Protein AF-A0A4R1WQ44-F1 (afdb_monomer_lite)

pLDDT: mean 87.12, std 14.59, range [26.77, 96.69]

Structure (mmCIF, N/CA/C/O backbone):
data_AF-A0A4R1WQ44-F1
#
_entry.id   AF-A0A4R1WQ44-F1
#
loop_
_atom_site.group_PDB
_atom_site.id
_atom_site.type_symbol
_atom_site.label_atom_id
_atom_site.label_alt_id
_atom_site.label_comp_id
_atom_site.label_asym_id
_atom_site.label_entity_id
_atom_site.label_seq_id
_atom_site.pdbx_PDB_ins_code
_atom_site.Cartn_x
_atom_site.Cartn_y
_atom_site.Cartn_z
_atom_site.occupancy
_atom_site.B_iso_or_equiv
_atom_site.auth_seq_id
_atom_site.auth_comp_id
_atom_site.auth_asym_id
_atom_site.auth_atom_id
_atom_site.pdbx_PDB_model_num
ATOM 1 N N . MET A 1 1 ? -16.401 4.833 -8.268 1.00 81.69 1 MET A N 1
ATOM 2 C CA . MET A 1 1 ? -15.265 4.183 -7.579 1.00 81.69 1 MET A CA 1
ATOM 3 C C . MET A 1 1 ? -13.989 4.692 -8.230 1.00 81.69 1 MET A C 1
ATOM 5 O O . MET A 1 1 ? -13.962 4.733 -9.452 1.00 81.69 1 MET A O 1
ATOM 9 N N . LEU A 1 2 ? -13.000 5.140 -7.453 1.00 90.25 2 LEU A N 1
ATOM 10 C CA . LEU A 1 2 ? -11.682 5.525 -7.970 1.00 90.25 2 LEU A CA 1
ATOM 11 C C . LEU A 1 2 ? -10.748 4.322 -7.823 1.00 90.25 2 LEU A C 1
ATOM 13 O O . LEU A 1 2 ? -10.591 3.822 -6.715 1.00 90.25 2 LEU A O 1
ATOM 17 N N . SER A 1 3 ? -10.160 3.869 -8.928 1.00 92.50 3 SER A N 1
ATOM 18 C CA . SER A 1 3 ? -9.159 2.800 -8.947 1.00 92.50 3 SER A CA 1
ATOM 19 C C . SER A 1 3 ? -7.834 3.402 -9.388 1.00 92.50 3 SER A C 1
ATOM 21 O O . SER A 1 3 ? -7.702 3.810 -10.540 1.00 92.50 3 SER A O 1
ATOM 23 N N . ALA A 1 4 ? -6.884 3.511 -8.465 1.00 92.06 4 ALA A N 1
ATOM 24 C CA . ALA A 1 4 ? -5.595 4.145 -8.699 1.00 92.06 4 ALA A CA 1
ATOM 25 C C . ALA A 1 4 ? -4.528 3.542 -7.778 1.00 92.06 4 ALA A C 1
ATOM 27 O O . ALA A 1 4 ? -4.845 2.834 -6.823 1.00 92.06 4 ALA A O 1
ATOM 28 N N . HIS A 1 5 ? -3.266 3.848 -8.071 1.00 91.44 5 HIS A N 1
ATOM 29 C CA . HIS A 1 5 ? -2.132 3.484 -7.229 1.00 91.44 5 HIS A CA 1
ATOM 30 C C . HIS A 1 5 ? -2.272 4.053 -5.803 1.00 91.44 5 HIS A C 1
ATOM 32 O O . HIS A 1 5 ? -2.863 5.122 -5.618 1.00 91.44 5 HIS A O 1
ATOM 38 N N . ASN A 1 6 ? -1.691 3.372 -4.806 1.00 91.50 6 ASN A N 1
ATOM 39 C CA . ASN A 1 6 ? -1.774 3.750 -3.390 1.00 91.50 6 ASN A CA 1
ATOM 40 C C . ASN A 1 6 ? -1.416 5.223 -3.144 1.00 91.50 6 ASN A C 1
ATOM 42 O O . ASN A 1 6 ? -2.133 5.901 -2.410 1.00 91.50 6 ASN A O 1
ATOM 46 N N . GLY A 1 7 ? -0.379 5.740 -3.811 1.00 87.62 7 GLY A N 1
ATOM 47 C CA . GLY A 1 7 ? 0.034 7.145 -3.703 1.00 87.62 7 GLY A CA 1
ATOM 48 C C . GLY A 1 7 ? -1.061 8.163 -4.065 1.00 87.62 7 GLY A C 1
ATOM 49 O O . GLY A 1 7 ? -1.118 9.237 -3.475 1.00 87.62 7 GLY A O 1
ATOM 50 N N . HIS A 1 8 ? -1.999 7.819 -4.955 1.00 89.50 8 HIS A N 1
ATOM 51 C CA . HIS A 1 8 ? -3.118 8.704 -5.313 1.00 89.50 8 HIS A CA 1
ATOM 52 C C . HIS A 1 8 ? -4.291 8.628 -4.329 1.00 89.50 8 HIS A C 1
ATOM 54 O O . HIS A 1 8 ? -5.080 9.569 -4.235 1.00 89.50 8 HIS A O 1
ATOM 60 N N . ILE A 1 9 ? -4.437 7.513 -3.608 1.00 91.50 9 ILE A N 1
ATOM 61 C CA . ILE A 1 9 ? -5.556 7.282 -2.680 1.00 91.50 9 ILE A CA 1
ATOM 62 C C . ILE A 1 9 ? -5.165 7.458 -1.205 1.00 91.50 9 ILE A C 1
ATOM 64 O O . ILE A 1 9 ? -6.051 7.499 -0.339 1.00 91.50 9 ILE A O 1
ATOM 68 N N . ALA A 1 10 ? -3.872 7.586 -0.907 1.00 88.94 10 ALA A N 1
ATOM 69 C CA . ALA A 1 10 ? -3.340 7.847 0.423 1.00 88.94 10 ALA A CA 1
ATOM 70 C C . ALA A 1 10 ? -3.640 9.283 0.873 1.00 88.94 10 ALA A C 1
ATOM 72 O O . ALA A 1 10 ? -3.426 10.240 0.141 1.00 88.94 10 ALA A O 1
ATOM 73 N N . ILE A 1 11 ? -4.112 9.440 2.114 1.00 84.56 11 ILE A N 1
ATOM 74 C CA . ILE A 1 11 ? -4.473 10.748 2.704 1.00 84.56 11 ILE A CA 1
ATOM 75 C C . ILE A 1 11 ? -3.224 11.589 3.031 1.00 84.56 11 ILE A C 1
ATOM 77 O O . ILE A 1 11 ? -3.338 12.749 3.399 1.00 84.56 11 ILE A O 1
ATOM 81 N N . LYS A 1 12 ? -2.029 11.008 2.929 1.00 84.06 12 LYS A N 1
ATOM 82 C CA . LYS A 1 12 ? -0.763 11.728 3.018 1.00 84.06 12 LYS A CA 1
ATOM 83 C C . LYS A 1 12 ? 0.131 11.268 1.881 1.00 84.06 12 LYS A C 1
ATOM 85 O O . LYS A 1 12 ? 0.227 10.068 1.628 1.00 84.06 12 LYS A O 1
ATOM 90 N N . THR A 1 13 ? 0.777 12.231 1.245 1.00 80.94 13 THR A N 1
ATOM 91 C CA . THR A 1 13 ? 1.844 12.006 0.272 1.00 80.94 13 THR A CA 1
ATOM 92 C C . THR A 1 13 ? 3.075 11.366 0.925 1.00 80.94 13 THR A C 1
ATOM 94 O O . THR A 1 13 ? 3.399 11.645 2.082 1.00 80.94 13 THR A O 1
ATOM 97 N N . THR A 1 14 ? 3.762 10.505 0.177 1.00 74.44 14 THR A N 1
ATOM 98 C CA . THR A 1 14 ? 5.091 9.977 0.525 1.00 74.44 14 THR A CA 1
ATOM 99 C C . THR A 1 14 ? 6.220 10.849 -0.035 1.00 74.44 14 THR A C 1
ATOM 101 O O . THR A 1 14 ? 7.371 10.665 0.346 1.00 74.44 14 THR A O 1
ATOM 104 N N . MET A 1 15 ? 5.889 11.824 -0.891 1.00 76.38 15 MET A N 1
ATOM 105 C CA . MET A 1 15 ? 6.818 12.747 -1.549 1.00 76.38 15 MET A CA 1
ATOM 106 C C . MET A 1 15 ? 6.353 14.201 -1.345 1.00 76.38 15 MET A C 1
ATOM 108 O O . MET A 1 15 ? 5.956 14.865 -2.297 1.00 76.38 15 MET A O 1
ATOM 112 N N . PRO A 1 16 ? 6.348 14.732 -0.108 1.00 77.94 16 PRO A N 1
ATOM 113 C CA . PRO A 1 16 ? 5.769 16.048 0.185 1.00 77.94 16 PRO A CA 1
ATOM 114 C C . PRO A 1 16 ? 6.482 17.230 -0.484 1.00 77.94 16 PRO A C 1
ATOM 116 O O . PRO A 1 16 ? 5.888 18.300 -0.595 1.00 77.94 16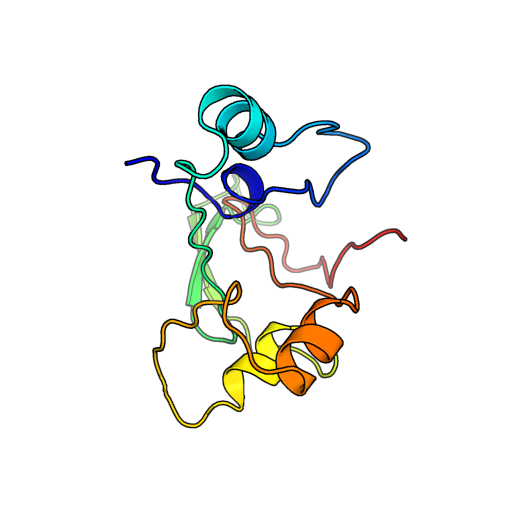 PRO A O 1
ATOM 119 N N . ALA A 1 17 ? 7.736 17.058 -0.908 1.00 82.38 17 ALA A N 1
ATOM 120 C CA . ALA A 1 17 ? 8.477 18.082 -1.640 1.00 82.38 17 ALA A CA 1
ATOM 121 C C . ALA A 1 17 ? 7.994 18.228 -3.094 1.00 82.38 17 ALA A C 1
ATOM 123 O O . ALA A 1 17 ? 7.923 19.347 -3.596 1.00 82.38 17 ALA A O 1
ATOM 124 N N . ASP A 1 18 ? 7.640 17.112 -3.735 1.00 78.12 18 ASP A N 1
ATOM 125 C CA . ASP A 1 18 ? 7.238 17.064 -5.145 1.00 78.12 18 ASP A CA 1
ATOM 126 C C . ASP A 1 18 ? 5.714 17.170 -5.298 1.00 78.12 18 ASP A C 1
ATOM 128 O O . ASP A 1 18 ? 5.211 17.906 -6.145 1.00 78.12 18 ASP A O 1
ATOM 132 N N . ASP A 1 19 ? 4.981 16.495 -4.410 1.00 73.94 19 ASP A N 1
ATOM 133 C CA . ASP A 1 19 ? 3.524 16.442 -4.367 1.00 73.94 19 ASP A CA 1
ATOM 134 C C . ASP A 1 19 ? 3.029 16.907 -2.991 1.00 73.94 19 ASP A C 1
ATOM 136 O O . ASP A 1 19 ? 2.689 16.080 -2.139 1.00 73.94 19 ASP A O 1
ATOM 140 N N . PRO A 1 20 ? 2.953 18.229 -2.743 1.00 78.12 20 PRO A N 1
ATOM 141 C CA . PRO A 1 20 ? 2.604 18.776 -1.431 1.00 78.12 20 PRO A CA 1
ATOM 142 C C . PRO A 1 20 ? 1.169 18.457 -0.992 1.00 78.12 20 PRO A C 1
ATOM 144 O O . PRO A 1 20 ? 0.826 18.662 0.172 1.00 78.12 20 PRO A O 1
ATOM 147 N N . LYS A 1 21 ? 0.320 17.971 -1.908 1.00 83.88 21 LYS A N 1
ATOM 148 C CA . LYS A 1 21 ? -1.035 17.513 -1.602 1.00 83.88 21 LYS A CA 1
ATOM 149 C C . LYS A 1 21 ? -1.437 16.341 -2.492 1.00 83.88 21 LYS A C 1
ATOM 151 O O . LYS A 1 21 ? -1.570 16.495 -3.707 1.00 83.88 21 LYS A O 1
ATOM 156 N N . ALA A 1 22 ? -1.695 15.187 -1.883 1.00 85.19 22 ALA A N 1
ATOM 157 C CA . ALA A 1 22 ? -2.124 13.995 -2.604 1.00 85.19 22 ALA A CA 1
ATOM 158 C C . ALA A 1 22 ? -3.554 14.148 -3.158 1.00 85.19 22 ALA A C 1
ATOM 160 O O . ALA A 1 22 ? -4.406 14.827 -2.579 1.00 85.19 22 ALA A O 1
ATOM 161 N N . GLN A 1 23 ? -3.871 13.446 -4.253 1.00 91.00 23 GLN A N 1
ATOM 162 C CA . GLN A 1 23 ? -5.215 13.451 -4.854 1.00 91.00 23 GLN A CA 1
ATOM 163 C C . GLN A 1 23 ? -6.316 13.098 -3.833 1.00 91.00 23 GLN A C 1
ATOM 165 O O . GLN A 1 23 ? -7.382 13.719 -3.810 1.00 91.00 23 GLN A O 1
ATOM 170 N N . ALA A 1 24 ? -6.055 12.138 -2.946 1.00 91.88 24 ALA A N 1
ATOM 171 C CA . ALA A 1 24 ? -6.978 11.748 -1.887 1.00 91.88 24 ALA A CA 1
ATOM 172 C C . ALA A 1 24 ? -7.274 12.855 -0.872 1.00 91.88 24 ALA A C 1
ATOM 174 O O . ALA A 1 24 ? -8.340 12.832 -0.259 1.00 91.88 24 ALA A O 1
ATOM 175 N N . GLU A 1 25 ? -6.358 13.801 -0.666 1.00 91.81 25 GLU A N 1
ATOM 176 C CA . GLU A 1 25 ? -6.579 14.927 0.241 1.00 91.81 25 GLU A CA 1
ATOM 177 C C . GLU A 1 25 ? -7.644 15.862 -0.331 1.00 91.81 25 GLU A C 1
ATOM 179 O O . GLU A 1 25 ? -8.578 16.225 0.378 1.00 91.81 25 GLU A O 1
ATOM 184 N N . PHE A 1 26 ? -7.614 16.140 -1.640 1.00 92.19 26 PHE A N 1
ATOM 185 C CA . PHE A 1 26 ? -8.698 16.875 -2.304 1.00 92.19 26 PHE A CA 1
ATOM 186 C C . PHE A 1 26 ? -10.046 16.145 -2.195 1.00 92.19 26 PHE A C 1
ATOM 188 O O . PHE A 1 26 ? -11.079 16.763 -1.932 1.00 92.19 26 PHE A O 1
ATOM 195 N N . LEU A 1 27 ? -10.049 14.817 -2.356 1.00 94.44 27 LEU A N 1
ATOM 196 C CA . LEU A 1 27 ? -11.264 14.010 -2.197 1.00 94.44 27 LEU A CA 1
ATOM 197 C C . LEU A 1 27 ? -11.769 14.017 -0.752 1.00 94.44 27 LEU A C 1
ATOM 199 O O . LEU A 1 27 ? -12.979 14.076 -0.520 1.00 94.44 27 LEU A O 1
ATOM 203 N N . ARG A 1 28 ? -10.857 13.963 0.222 1.00 94.00 28 ARG A N 1
ATOM 204 C CA . ARG A 1 28 ? -11.183 14.041 1.646 1.00 94.00 28 ARG A CA 1
ATOM 205 C C . ARG A 1 28 ? -11.784 15.400 1.996 1.00 94.00 28 ARG A C 1
ATOM 207 O O . ARG A 1 28 ? -12.768 15.406 2.732 1.00 94.00 28 ARG A O 1
ATOM 214 N N . ASP A 1 29 ? -11.267 16.495 1.447 1.00 94.12 29 ASP A N 1
ATOM 215 C CA . ASP A 1 29 ? -11.812 17.841 1.662 1.00 94.12 29 ASP A CA 1
ATOM 216 C C . ASP A 1 29 ? -13.241 17.965 1.117 1.00 94.12 29 ASP A C 1
ATOM 218 O O . ASP A 1 29 ? -14.138 18.440 1.812 1.00 94.12 29 ASP A O 1
ATOM 222 N N . ALA A 1 30 ? -13.486 17.474 -0.102 1.00 95.94 30 ALA A N 1
ATOM 223 C CA . ALA A 1 30 ? -14.792 17.592 -0.752 1.00 95.94 30 ALA A CA 1
ATOM 224 C C . ALA A 1 30 ? -15.859 16.642 -0.171 1.00 95.94 30 ALA A C 1
ATOM 226 O O . ALA A 1 30 ? -17.045 16.976 -0.096 1.00 95.94 30 ALA A O 1
ATOM 227 N N . LEU A 1 31 ? -15.466 15.423 0.211 1.00 96.44 31 LEU A N 1
ATOM 228 C CA . LEU A 1 31 ? -16.402 14.358 0.596 1.00 96.44 31 LEU A CA 1
ATOM 229 C C . LEU A 1 31 ? -16.433 14.095 2.108 1.00 96.44 31 LEU A C 1
ATOM 231 O O . LEU A 1 31 ? -17.321 13.382 2.593 1.00 96.44 31 LEU A O 1
ATOM 235 N N . GLY A 1 32 ? -15.480 14.636 2.866 1.00 95.06 32 GLY A N 1
ATOM 236 C CA . GLY A 1 32 ? -15.349 14.414 4.300 1.00 95.06 32 GLY A CA 1
ATOM 237 C C . GLY A 1 32 ? -15.264 12.925 4.636 1.00 95.06 32 GLY A C 1
ATOM 238 O O . GLY A 1 32 ? -14.528 12.157 4.015 1.00 95.06 32 GLY A O 1
ATOM 239 N N . LYS A 1 33 ? -16.061 12.480 5.613 1.00 93.88 33 LYS A N 1
ATOM 240 C CA . LYS A 1 33 ? -16.119 11.072 6.053 1.00 93.88 33 LYS A CA 1
ATOM 241 C C . LYS A 1 33 ? -16.674 10.107 4.995 1.00 93.88 33 LYS A C 1
ATOM 243 O O . LYS A 1 33 ? -16.508 8.903 5.160 1.00 93.88 33 LYS A O 1
ATOM 248 N N . ARG A 1 34 ? -17.299 10.609 3.918 1.00 94.88 34 ARG A N 1
ATOM 249 C CA . ARG A 1 34 ? -17.807 9.770 2.817 1.00 94.88 34 ARG A CA 1
ATOM 250 C C . ARG A 1 34 ? -16.690 9.247 1.911 1.00 94.88 34 ARG A C 1
ATOM 252 O O . ARG A 1 34 ? -16.903 8.263 1.214 1.00 94.88 34 ARG A O 1
ATOM 259 N N . TYR A 1 35 ? -15.504 9.861 1.938 1.00 95.25 35 TYR A N 1
ATOM 260 C CA . TYR A 1 35 ? -14.328 9.293 1.283 1.00 95.25 35 TYR A CA 1
ATOM 261 C C . TYR A 1 35 ? -13.760 8.134 2.114 1.00 95.25 35 TYR A C 1
ATOM 263 O O . TYR A 1 35 ? -13.417 8.295 3.291 1.00 95.25 35 TYR A O 1
ATOM 271 N N . VAL A 1 36 ? -13.629 6.965 1.495 1.00 94.50 36 VAL A N 1
ATOM 272 C CA . VAL A 1 36 ? -12.979 5.789 2.079 1.00 94.50 36 VAL A CA 1
ATOM 273 C C . VAL A 1 36 ? -11.828 5.402 1.162 1.00 94.50 36 VAL A C 1
ATOM 275 O O . VAL A 1 36 ? -12.036 5.210 -0.032 1.00 94.50 36 VAL A O 1
ATOM 278 N N . SER A 1 37 ? -10.626 5.317 1.731 1.00 94.50 37 SER A N 1
ATOM 279 C CA . SER A 1 37 ? -9.435 4.824 1.040 1.00 94.50 37 SER A CA 1
ATOM 280 C C . SER A 1 37 ? -9.209 3.368 1.426 1.00 94.50 37 SER A C 1
ATOM 282 O O . SER A 1 37 ? -9.317 3.022 2.606 1.00 94.50 37 SER A O 1
ATOM 284 N N . VAL A 1 38 ? -8.929 2.531 0.431 1.00 95.19 38 VAL A N 1
ATOM 285 C CA . VAL A 1 38 ? -8.608 1.112 0.591 1.00 95.19 38 VAL A CA 1
ATOM 286 C C . VAL A 1 38 ? -7.301 0.875 -0.154 1.00 95.19 38 VAL A C 1
ATOM 288 O O . VAL A 1 38 ? -7.291 0.876 -1.380 1.00 95.19 38 VAL A O 1
ATOM 291 N N . GLY A 1 39 ? -6.205 0.748 0.594 1.00 93.56 39 GLY A N 1
ATOM 292 C CA . GLY A 1 39 ? -4.873 0.496 0.044 1.00 93.56 39 GLY A CA 1
ATOM 293 C C . GLY A 1 39 ? -4.542 -0.992 -0.025 1.00 93.56 39 GLY A C 1
ATOM 294 O O . GLY A 1 39 ? -5.131 -1.801 0.693 1.00 93.56 39 GLY A O 1
ATOM 295 N N . 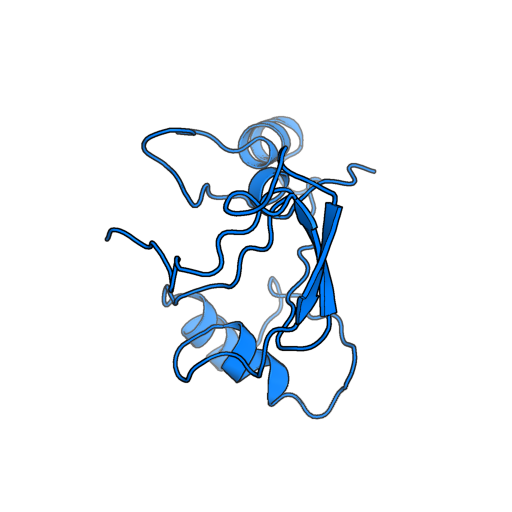LEU A 1 40 ? -3.570 -1.327 -0.870 1.00 93.88 40 LEU A N 1
ATOM 296 C CA . LEU A 1 40 ? -3.015 -2.675 -1.003 1.00 93.88 40 LEU A CA 1
ATOM 297 C C . LEU A 1 40 ? -1.615 -2.740 -0.378 1.00 93.88 40 LEU A C 1
ATOM 299 O O . LEU A 1 40 ? -0.838 -1.804 -0.524 1.00 93.88 40 LEU A O 1
ATOM 303 N N . SER A 1 41 ? -1.272 -3.845 0.276 1.00 93.88 41 SER A N 1
ATOM 304 C CA . SER A 1 41 ? 0.097 -4.139 0.721 1.00 93.88 41 SER A CA 1
ATOM 305 C C . SER A 1 41 ? 0.556 -5.449 0.077 1.00 93.88 41 SER A C 1
ATOM 307 O O . SER A 1 41 ? -0.271 -6.318 -0.200 1.00 93.88 41 SER A O 1
ATOM 309 N N . PHE A 1 42 ? 1.853 -5.563 -0.218 1.00 92.56 42 PHE A N 1
ATOM 310 C CA . PHE A 1 42 ? 2.430 -6.682 -0.966 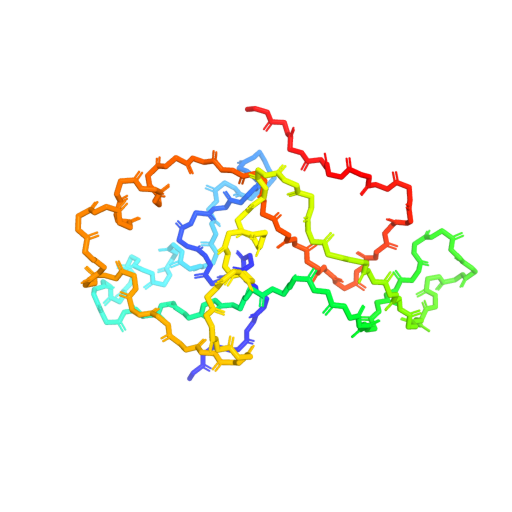1.00 92.56 42 PHE A CA 1
ATOM 311 C C . PHE A 1 42 ? 3.805 -7.069 -0.406 1.00 92.56 42 PHE A C 1
ATOM 313 O O . PHE A 1 42 ? 4.782 -6.336 -0.581 1.00 92.56 42 PHE A O 1
ATOM 320 N N . ASP A 1 43 ? 3.891 -8.225 0.258 1.00 94.69 43 ASP A N 1
ATOM 321 C CA . ASP A 1 43 ? 5.124 -8.659 0.928 1.00 94.69 43 ASP A CA 1
ATOM 322 C C . ASP A 1 43 ? 6.135 -9.351 0.009 1.00 94.69 43 ASP A C 1
ATOM 324 O O . ASP A 1 43 ? 7.328 -9.086 0.117 1.00 94.69 43 ASP A O 1
ATOM 328 N N . HIS A 1 44 ? 5.714 -10.222 -0.904 1.00 94.69 44 HIS A N 1
ATOM 329 C CA . HIS A 1 44 ? 6.627 -10.910 -1.818 1.00 94.69 44 HIS A CA 1
ATOM 330 C C . HIS A 1 44 ? 5.888 -11.491 -3.020 1.00 94.69 44 HIS A C 1
ATOM 332 O O . HIS A 1 44 ? 4.668 -11.640 -3.013 1.00 94.69 44 HIS A O 1
ATOM 338 N N . GLY A 1 45 ? 6.648 -11.846 -4.054 1.00 95.25 45 GLY A N 1
ATOM 339 C CA . GLY A 1 45 ? 6.125 -12.450 -5.276 1.00 95.25 45 GLY A CA 1
ATOM 340 C C . GLY A 1 45 ? 6.606 -11.707 -6.511 1.00 95.25 45 GLY A C 1
ATOM 341 O O . GLY A 1 45 ? 7.706 -11.151 -6.514 1.00 95.25 45 GLY A O 1
ATOM 342 N N . SER A 1 46 ? 5.790 -11.703 -7.565 1.00 95.69 46 SER A N 1
ATOM 343 C CA . SER A 1 46 ? 6.159 -11.117 -8.854 1.00 95.69 46 SER A CA 1
ATOM 344 C C . SER A 1 46 ? 5.125 -10.131 -9.379 1.00 95.69 46 SER A C 1
ATOM 346 O O . SER A 1 46 ? 3.929 -10.286 -9.147 1.00 95.69 46 SER A O 1
ATOM 348 N N . PHE A 1 47 ? 5.600 -9.123 -10.104 1.00 94.00 47 PHE A N 1
ATOM 349 C CA . PHE A 1 47 ? 4.785 -8.062 -10.694 1.00 94.00 47 PHE A CA 1
ATOM 350 C C . PHE A 1 47 ? 5.410 -7.572 -12.003 1.00 94.00 47 PHE A C 1
ATOM 352 O O . PHE A 1 47 ? 6.580 -7.832 -12.276 1.00 94.00 47 PHE A O 1
ATOM 359 N N . ASN A 1 48 ? 4.633 -6.851 -12.810 1.00 94.56 48 ASN A N 1
ATOM 360 C CA . ASN A 1 48 ? 5.121 -6.244 -14.046 1.00 94.56 48 ASN A CA 1
ATOM 361 C C . ASN A 1 48 ? 5.414 -4.758 -13.836 1.00 94.56 48 ASN A C 1
ATOM 363 O O . ASN A 1 48 ? 4.570 -4.040 -13.302 1.00 94.56 48 ASN A O 1
ATOM 367 N N . ALA A 1 49 ? 6.578 -4.302 -14.290 1.00 93.19 49 ALA A N 1
ATOM 368 C CA . ALA A 1 49 ? 6.952 -2.891 -14.297 1.00 93.19 49 ALA A CA 1
ATOM 369 C C . ALA A 1 49 ? 7.828 -2.564 -15.516 1.00 93.19 49 ALA A C 1
ATOM 371 O O . ALA A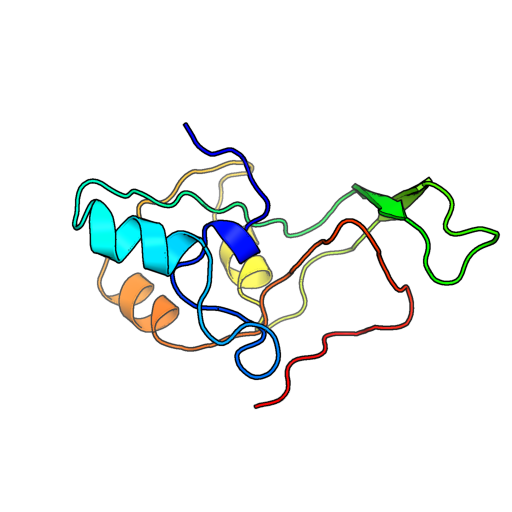 1 49 ? 8.342 -3.455 -16.198 1.00 93.19 49 ALA A O 1
ATOM 372 N N . ARG A 1 50 ? 7.996 -1.276 -15.814 1.00 92.69 50 ARG A N 1
ATOM 373 C CA . ARG A 1 50 ? 9.004 -0.802 -16.761 1.00 92.69 50 ARG A CA 1
ATOM 374 C C . ARG A 1 50 ? 10.376 -0.889 -16.114 1.00 92.69 50 ARG A C 1
ATOM 376 O O . ARG A 1 50 ? 10.599 -0.295 -15.060 1.00 92.69 50 ARG A O 1
ATOM 383 N N . ASP A 1 51 ? 11.274 -1.598 -16.778 1.00 90.25 51 ASP A N 1
ATOM 384 C CA . ASP A 1 51 ? 12.678 -1.691 -16.401 1.00 90.25 51 ASP A CA 1
ATOM 385 C C . ASP A 1 51 ? 13.395 -0.386 -16.751 1.00 90.25 51 ASP A C 1
ATOM 387 O O . ASP A 1 51 ? 13.720 -0.143 -17.913 1.00 90.25 51 ASP A O 1
ATOM 391 N N . THR A 1 52 ? 13.613 0.473 -15.754 1.00 85.00 52 THR A N 1
ATOM 392 C CA . THR A 1 52 ? 14.262 1.780 -15.954 1.00 85.00 52 THR A CA 1
ATOM 393 C C . THR A 1 52 ? 15.746 1.672 -16.272 1.00 85.00 52 THR A C 1
ATOM 395 O O . THR A 1 52 ? 16.337 2.643 -16.738 1.00 85.00 52 THR A O 1
ATOM 398 N N . GLU A 1 53 ? 16.357 0.522 -15.993 1.00 84.81 53 GLU A N 1
ATOM 399 C CA . GLU A 1 53 ? 17.778 0.263 -16.237 1.00 84.81 53 GLU A CA 1
ATOM 400 C C . GLU A 1 53 ? 17.988 -0.586 -17.506 1.00 84.81 53 GLU A C 1
ATOM 402 O O . GLU A 1 53 ? 19.107 -0.715 -18.004 1.00 84.81 53 GLU A O 1
ATOM 407 N N . GLY A 1 54 ? 16.911 -1.155 -18.051 1.00 79.00 54 GLY A N 1
ATOM 408 C CA . GLY A 1 54 ? 16.907 -1.981 -19.248 1.00 79.00 54 GLY A CA 1
ATOM 409 C C . GLY A 1 54 ? 16.681 -1.209 -20.556 1.00 79.00 54 GLY A C 1
ATOM 410 O O . GLY A 1 54 ? 16.296 -0.036 -20.565 1.00 79.00 54 GLY A O 1
ATOM 411 N N . PRO A 1 55 ? 16.874 -1.876 -21.710 1.00 71.94 55 PRO A N 1
ATOM 412 C CA . PRO A 1 55 ? 16.690 -1.259 -23.019 1.00 71.94 55 PRO A CA 1
ATOM 413 C C . PRO A 1 55 ? 15.268 -0.704 -23.193 1.00 71.94 55 PRO A C 1
ATOM 415 O O . PRO A 1 55 ? 14.284 -1.423 -23.014 1.00 71.94 55 PRO A O 1
ATOM 418 N N . ALA A 1 56 ? 15.175 0.574 -23.571 1.00 79.69 56 ALA A N 1
ATOM 419 C CA . ALA A 1 56 ? 13.940 1.286 -23.919 1.00 79.69 56 ALA A CA 1
ATOM 420 C C . ALA A 1 56 ? 12.814 1.278 -22.858 1.00 79.69 56 ALA A C 1
ATOM 422 O O . ALA A 1 56 ? 11.653 1.501 -23.208 1.00 79.69 56 ALA A O 1
ATOM 423 N N . GLY A 1 57 ? 13.110 1.038 -21.573 1.00 82.12 57 GLY A N 1
ATOM 424 C CA . GLY A 1 57 ? 12.067 1.038 -20.539 1.00 82.12 57 GLY A CA 1
ATOM 425 C C . GLY A 1 57 ? 11.052 -0.098 -20.704 1.00 82.12 57 GLY A C 1
ATOM 426 O O . GLY A 1 57 ? 9.867 0.086 -20.406 1.00 82.12 57 GLY A O 1
ATOM 427 N N . ALA A 1 58 ? 11.485 -1.235 -21.263 1.00 90.25 58 ALA A N 1
ATOM 428 C CA . ALA A 1 58 ? 10.608 -2.351 -21.594 1.00 90.25 58 ALA A CA 1
ATOM 429 C C . ALA A 1 58 ? 9.836 -2.865 -20.369 1.00 90.25 58 ALA A C 1
ATOM 431 O O . ALA A 1 58 ? 10.351 -2.899 -19.251 1.00 90.25 58 ALA A O 1
ATOM 432 N N . MET A 1 59 ? 8.597 -3.307 -20.597 1.00 93.06 59 MET A N 1
ATOM 433 C CA . MET A 1 59 ? 7.814 -3.988 -19.569 1.00 93.06 59 MET A CA 1
ATOM 434 C C . MET A 1 59 ? 8.436 -5.355 -19.280 1.00 93.06 59 MET A C 1
ATOM 436 O O . MET A 1 59 ? 8.670 -6.137 -20.205 1.00 93.06 59 MET A O 1
ATOM 440 N N . ARG A 1 60 ? 8.695 -5.644 -18.007 1.00 92.75 60 ARG A N 1
ATOM 441 C CA . ARG A 1 60 ? 9.285 -6.904 -17.546 1.00 92.75 60 ARG A CA 1
ATOM 442 C C . ARG A 1 60 ? 8.613 -7.385 -16.274 1.00 92.75 60 ARG A C 1
ATOM 444 O O . ARG A 1 60 ? 8.026 -6.598 -15.535 1.00 92.75 60 ARG A O 1
ATOM 451 N N . THR A 1 61 ? 8.736 -8.682 -16.026 1.00 94.50 61 THR A N 1
ATOM 452 C CA . THR A 1 61 ? 8.358 -9.283 -14.751 1.00 94.50 61 THR A CA 1
ATOM 453 C C . THR A 1 61 ? 9.529 -9.192 -13.782 1.00 94.50 61 THR A C 1
ATOM 455 O O . THR A 1 61 ? 10.628 -9.658 -14.078 1.00 94.50 61 THR A O 1
ATOM 458 N N . PHE A 1 62 ? 9.269 -8.616 -12.616 1.00 92.19 62 PHE A N 1
ATOM 459 C CA . PHE A 1 62 ? 10.186 -8.540 -11.487 1.00 92.19 62 PHE A CA 1
ATOM 460 C C . PHE A 1 62 ? 9.718 -9.487 -10.397 1.00 92.19 62 PHE A C 1
ATOM 462 O O . PHE A 1 62 ? 8.521 -9.741 -10.263 1.00 92.19 62 PHE A O 1
ATOM 469 N N . ALA A 1 63 ? 10.658 -9.983 -9.599 1.00 93.88 63 ALA A N 1
ATOM 470 C CA . ALA A 1 63 ? 10.363 -10.731 -8.392 1.00 93.88 63 ALA A CA 1
ATOM 471 C C . ALA A 1 63 ? 11.031 -10.061 -7.194 1.00 93.88 63 ALA A C 1
ATOM 473 O O . ALA A 1 63 ? 12.184 -9.635 -7.271 1.00 93.88 63 ALA A O 1
ATOM 474 N N . VAL A 1 64 ? 10.306 -9.993 -6.084 1.00 93.31 64 VAL A N 1
ATOM 475 C CA . VAL A 1 64 ? 10.812 -9.490 -4.808 1.00 93.31 64 VAL A CA 1
ATOM 476 C C . VAL A 1 64 ? 10.633 -10.558 -3.740 1.00 93.31 64 VAL A C 1
ATOM 478 O O . VAL A 1 64 ? 9.594 -11.217 -3.663 1.00 93.31 64 VAL A O 1
ATOM 481 N N . GLY A 1 65 ? 11.668 -10.732 -2.920 1.00 94.81 65 GLY A N 1
ATOM 482 C CA . GLY A 1 65 ? 11.593 -11.570 -1.727 1.00 94.81 65 GLY A CA 1
ATOM 483 C C . GLY A 1 65 ? 10.778 -10.907 -0.609 1.00 94.81 65 GLY A C 1
ATOM 484 O O . GLY A 1 65 ? 10.280 -9.793 -0.802 1.00 94.81 65 GLY A O 1
ATOM 485 N N . PRO A 1 66 ? 10.685 -11.555 0.564 1.00 95.31 66 PRO A N 1
ATOM 486 C CA . PRO A 1 66 ? 9.987 -11.016 1.732 1.00 95.31 66 PRO A CA 1
ATOM 487 C C . PRO A 1 66 ? 10.455 -9.615 2.126 1.00 95.31 66 PRO A C 1
ATOM 489 O O . PRO A 1 66 ? 11.621 -9.247 1.912 1.00 95.31 66 PRO A O 1
ATOM 492 N N . ALA A 1 67 ? 9.569 -8.811 2.712 1.00 94.25 67 ALA A N 1
ATOM 493 C CA . ALA A 1 67 ? 9.953 -7.494 3.198 1.00 94.25 67 ALA A CA 1
ATOM 494 C C . ALA A 1 67 ? 10.960 -7.590 4.349 1.00 94.25 67 ALA A C 1
ATOM 496 O O . ALA A 1 67 ? 10.894 -8.459 5.224 1.00 94.25 67 ALA A O 1
ATOM 497 N N . ALA A 1 68 ? 11.931 -6.674 4.339 1.00 92.38 68 ALA A N 1
ATOM 498 C CA . ALA A 1 68 ? 12.960 -6.632 5.364 1.00 92.38 68 ALA A CA 1
ATOM 499 C C . ALA A 1 68 ? 12.346 -6.287 6.729 1.00 92.38 68 ALA A C 1
ATOM 501 O O . ALA A 1 68 ? 11.373 -5.531 6.811 1.00 92.38 68 ALA A O 1
ATOM 502 N N . LEU A 1 69 ? 12.956 -6.799 7.802 1.00 93.81 69 LEU A N 1
ATOM 503 C CA . LEU A 1 69 ? 12.552 -6.488 9.172 1.00 93.81 69 LEU A CA 1
ATOM 504 C C . LEU A 1 69 ? 12.424 -4.967 9.364 1.00 93.81 69 LEU A C 1
ATOM 506 O O . LEU A 1 69 ? 13.289 -4.204 8.939 1.00 93.81 69 LEU A O 1
ATOM 510 N N . GLY A 1 70 ? 11.329 -4.540 9.994 1.00 93.31 70 GLY A N 1
ATOM 511 C CA . GLY A 1 70 ? 11.017 -3.126 10.213 1.00 93.31 70 GLY A CA 1
ATOM 512 C C . GLY A 1 70 ? 10.150 -2.480 9.129 1.00 93.31 70 GLY A C 1
ATOM 513 O O . GLY A 1 70 ? 9.630 -1.397 9.379 1.00 93.31 70 GLY A O 1
ATOM 514 N N . ASN A 1 71 ? 9.926 -3.134 7.981 1.00 94.44 71 ASN A N 1
ATOM 515 C CA . ASN A 1 71 ? 8.905 -2.700 7.019 1.00 94.44 71 ASN A CA 1
ATOM 516 C C . ASN A 1 71 ? 7.495 -2.999 7.549 1.00 94.44 71 ASN A C 1
ATOM 518 O O . ASN A 1 71 ? 7.299 -3.926 8.345 1.00 94.44 71 ASN A O 1
ATOM 522 N N . ASN A 1 72 ? 6.502 -2.250 7.067 1.00 95.06 72 ASN A N 1
ATOM 523 C CA . ASN A 1 72 ? 5.097 -2.543 7.357 1.00 95.06 72 ASN A CA 1
ATOM 524 C C . ASN A 1 72 ? 4.700 -3.931 6.836 1.00 95.06 72 ASN A C 1
ATOM 526 O O . ASN A 1 72 ? 4.168 -4.736 7.602 1.00 95.06 72 ASN A O 1
ATOM 530 N N . GLU A 1 73 ? 5.051 -4.237 5.585 1.00 95.62 73 GLU A N 1
ATOM 531 C CA . GLU A 1 73 ? 4.781 -5.516 4.913 1.00 95.62 73 GLU A CA 1
ATOM 532 C C . GLU A 1 73 ? 5.286 -6.711 5.731 1.00 95.62 73 GLU A C 1
ATOM 534 O O . GLU A 1 73 ? 4.546 -7.664 5.934 1.00 95.62 73 GLU A O 1
ATOM 539 N N . HIS A 1 74 ? 6.477 -6.600 6.332 1.00 95.94 74 HIS A N 1
ATOM 540 C CA . HIS A 1 74 ? 7.052 -7.668 7.154 1.00 95.94 74 HIS A CA 1
ATOM 541 C C . HIS A 1 74 ? 6.173 -8.021 8.361 1.00 95.94 74 HIS A C 1
ATOM 543 O O . HIS A 1 74 ? 6.130 -9.170 8.789 1.00 95.94 74 HIS A O 1
ATOM 549 N N . SER A 1 75 ? 5.513 -7.026 8.962 1.00 95.38 75 SER A N 1
ATOM 550 C CA . SER A 1 75 ? 4.619 -7.258 10.105 1.00 95.38 75 SER A CA 1
ATOM 551 C C . SER A 1 75 ? 3.265 -7.798 9.652 1.00 95.38 75 SER A C 1
ATOM 553 O O . SER A 1 75 ? 2.668 -8.619 10.344 1.00 95.38 75 SER A O 1
ATOM 555 N N . LEU A 1 76 ? 2.786 -7.329 8.499 1.00 95.44 76 LEU A N 1
ATOM 556 C CA . LEU A 1 76 ? 1.513 -7.730 7.907 1.00 95.44 76 LEU A CA 1
ATOM 557 C C . LEU A 1 76 ? 1.557 -9.184 7.400 1.00 95.44 76 LEU A C 1
ATOM 559 O O . LEU A 1 76 ? 0.628 -9.940 7.659 1.00 95.44 76 LEU A O 1
ATOM 563 N N . ASP A 1 77 ? 2.677 -9.627 6.830 1.00 95.75 77 ASP A N 1
ATOM 564 C CA . ASP A 1 77 ? 2.880 -11.011 6.366 1.00 95.75 77 ASP A CA 1
ATOM 565 C C . ASP A 1 77 ? 2.896 -12.055 7.505 1.00 95.75 77 ASP A C 1
ATOM 567 O O . ASP A 1 77 ? 2.725 -13.251 7.29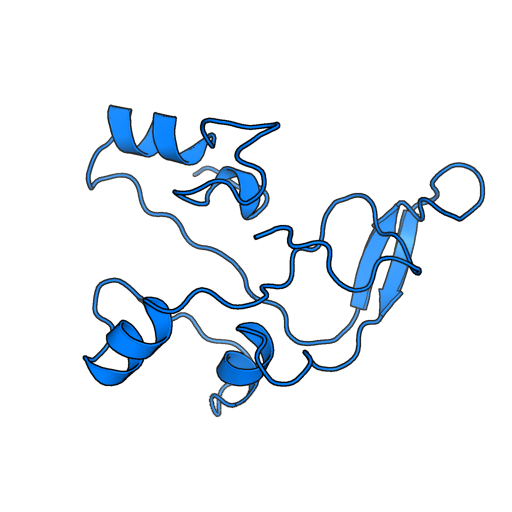1 1.00 95.75 77 ASP A O 1
ATOM 571 N N . ARG A 1 78 ? 3.047 -11.621 8.765 1.00 95.06 78 ARG A N 1
ATOM 572 C CA . ARG A 1 78 ? 2.980 -12.511 9.942 1.00 95.06 78 ARG A CA 1
ATOM 573 C C . ARG A 1 78 ? 1.559 -12.830 10.390 1.00 95.06 78 ARG A C 1
ATOM 575 O O . ARG A 1 78 ? 1.378 -13.665 11.279 1.00 95.06 78 ARG A O 1
ATOM 582 N N . VAL A 1 79 ? 0.558 -12.155 9.833 1.00 94.94 79 VAL A N 1
ATOM 583 C CA . VAL A 1 79 ? -0.845 -12.473 10.092 1.00 94.94 79 VAL A CA 1
ATOM 584 C C . VAL A 1 79 ? -1.136 -13.851 9.477 1.00 94.94 79 VAL A C 1
ATOM 586 O O . VAL A 1 79 ? -0.764 -14.084 8.332 1.00 94.94 79 VAL A O 1
ATOM 589 N N . PRO A 1 80 ? -1.802 -14.786 10.185 1.00 95.25 80 PRO A N 1
ATOM 590 C CA . PRO A 1 80 ? -1.983 -16.169 9.726 1.00 95.25 80 PRO A CA 1
ATOM 591 C C . PRO A 1 80 ? -3.070 -16.311 8.639 1.00 95.25 80 PRO A C 1
ATOM 593 O O . PRO A 1 80 ? -3.837 -17.273 8.633 1.00 95.25 80 PRO A O 1
ATOM 596 N N . TYR A 1 81 ? -3.154 -15.344 7.727 1.00 95.75 81 TYR A N 1
ATOM 597 C CA . TYR A 1 81 ? -4.048 -15.323 6.577 1.00 95.75 81 TYR A CA 1
ATOM 598 C C . TYR A 1 81 ? -3.243 -14.931 5.342 1.00 95.75 81 TYR A C 1
ATOM 600 O O . TYR A 1 81 ? -2.527 -13.938 5.371 1.00 95.75 81 TYR A O 1
ATOM 608 N N . ARG A 1 82 ? -3.401 -15.685 4.247 1.00 93.06 82 ARG A N 1
ATOM 609 C CA . ARG A 1 82 ? -2.719 -15.387 2.979 1.00 93.06 82 ARG A CA 1
ATOM 610 C C . ARG A 1 82 ? -3.185 -14.056 2.386 1.00 93.06 82 ARG A C 1
ATOM 612 O O . ARG A 1 82 ? -2.371 -13.225 2.024 1.00 93.06 82 ARG A O 1
ATOM 619 N N . ASP A 1 83 ? -4.503 -13.874 2.319 1.00 95.38 83 ASP A N 1
ATOM 620 C CA . ASP A 1 83 ? -5.158 -12.670 1.817 1.00 95.38 83 ASP A CA 1
ATOM 621 C C . ASP A 1 83 ? -6.169 -12.212 2.870 1.00 95.38 83 ASP A C 1
ATOM 623 O O . ASP A 1 83 ? -6.982 -13.013 3.342 1.00 95.38 83 ASP A O 1
ATOM 627 N N . TYR A 1 84 ? -6.133 -10.941 3.262 1.00 96.06 84 TYR A N 1
ATOM 628 C CA . TYR A 1 84 ? -7.060 -10.408 4.256 1.00 96.06 84 TYR A CA 1
ATOM 629 C C . TYR A 1 84 ? -7.308 -8.913 4.063 1.00 96.06 84 TYR A C 1
ATOM 631 O O . TYR A 1 84 ? -6.481 -8.181 3.523 1.00 96.06 84 TYR A O 1
ATOM 639 N N . LEU A 1 85 ? -8.464 -8.452 4.544 1.00 95.75 85 LEU A N 1
ATOM 640 C CA . LEU A 1 85 ? -8.770 -7.034 4.685 1.00 95.75 85 LEU A CA 1
ATOM 641 C C . LEU A 1 85 ? -8.787 -6.673 6.166 1.00 95.75 85 LEU A C 1
ATOM 643 O O . LEU A 1 85 ? -9.322 -7.411 6.993 1.00 95.75 85 LEU A O 1
ATOM 647 N N . ILE A 1 86 ? -8.239 -5.507 6.492 1.00 93.56 86 ILE A N 1
ATOM 648 C CA . ILE A 1 86 ? -8.261 -4.954 7.842 1.00 93.56 86 ILE A CA 1
ATOM 649 C C . ILE A 1 86 ? -8.841 -3.540 7.814 1.00 93.56 86 ILE A C 1
ATOM 651 O O . ILE A 1 86 ? -8.369 -2.668 7.085 1.00 93.56 86 ILE A O 1
ATOM 655 N N . ASP A 1 87 ? -9.859 -3.290 8.638 1.00 95.31 87 ASP A N 1
ATOM 656 C CA . ASP A 1 87 ? -10.350 -1.933 8.869 1.00 95.31 87 ASP A CA 1
ATOM 657 C C . ASP A 1 87 ? -9.496 -1.243 9.940 1.00 95.31 87 ASP A C 1
ATOM 659 O O . ASP A 1 87 ? -9.659 -1.439 11.148 1.00 95.31 87 ASP A O 1
ATOM 663 N N . LEU A 1 88 ? -8.572 -0.397 9.487 1.00 93.31 88 LEU A N 1
ATOM 664 C CA . LEU A 1 88 ? -7.656 0.331 10.366 1.00 93.31 88 LEU A CA 1
ATOM 665 C C . LEU A 1 88 ? -8.367 1.382 11.241 1.00 93.31 88 LEU A C 1
ATOM 667 O O . LEU A 1 88 ? -7.833 1.790 12.275 1.00 93.31 88 LEU A O 1
ATOM 671 N N . ARG A 1 89 ? -9.592 1.802 10.890 1.00 92.25 89 ARG A N 1
ATOM 672 C CA . ARG A 1 89 ? -10.361 2.803 11.661 1.00 92.25 89 ARG A CA 1
ATOM 673 C C . ARG A 1 89 ? -10.809 2.233 13.007 1.00 92.25 89 ARG A C 1
ATOM 675 O O . ARG A 1 89 ? -10.822 2.932 14.028 1.00 92.25 89 ARG A O 1
ATOM 682 N N . THR A 1 90 ? -11.117 0.941 13.016 1.00 95.75 90 THR A N 1
ATOM 683 C CA . THR A 1 90 ? -11.598 0.192 14.181 1.00 95.75 90 THR A CA 1
ATOM 684 C C . THR A 1 90 ? -10.517 -0.687 14.808 1.00 95.75 90 THR A C 1
ATOM 686 O O . THR A 1 90 ? -10.825 -1.491 15.682 1.00 95.75 90 THR A O 1
ATOM 689 N N . ALA A 1 91 ? -9.252 -0.530 14.402 1.00 95.00 91 ALA A N 1
ATOM 690 C CA . ALA A 1 91 ? -8.154 -1.345 14.908 1.00 95.00 91 ALA A CA 1
ATOM 691 C C . ALA A 1 91 ? -8.044 -1.293 16.455 1.00 95.00 91 ALA A C 1
ATOM 693 O O . ALA A 1 91 ? -8.227 -0.220 17.051 1.00 95.00 91 ALA A O 1
ATOM 694 N N . PRO A 1 92 ? -7.718 -2.420 17.122 1.00 95.88 92 PRO A N 1
ATOM 695 C CA . PRO A 1 92 ? -7.464 -2.453 18.562 1.00 95.88 92 PRO A CA 1
ATOM 696 C C . PRO A 1 92 ? -6.318 -1.525 18.979 1.00 95.88 92 PRO A C 1
ATOM 698 O O . PRO A 1 92 ? -5.454 -1.180 18.173 1.00 95.88 92 PRO A O 1
ATOM 701 N N . ARG A 1 93 ? -6.259 -1.160 20.268 1.00 96.69 93 ARG A N 1
ATOM 702 C CA . ARG A 1 93 ? -5.277 -0.195 20.802 1.00 96.69 93 ARG A CA 1
ATOM 703 C C . ARG A 1 93 ? -3.826 -0.532 20.440 1.00 96.69 93 ARG A C 1
ATOM 705 O O . ARG A 1 93 ? -3.094 0.368 20.048 1.00 96.69 93 ARG A O 1
ATOM 712 N N . ALA A 1 94 ? -3.422 -1.798 20.547 1.00 95.56 94 ALA A N 1
ATOM 713 C CA . ALA A 1 94 ? -2.060 -2.223 20.216 1.00 95.56 94 ALA A CA 1
ATOM 714 C C . ALA A 1 94 ? -1.736 -2.015 18.725 1.00 95.56 94 ALA A C 1
ATOM 716 O O . ALA A 1 94 ? -0.707 -1.433 18.395 1.00 95.56 94 ALA A O 1
ATOM 717 N N . ALA A 1 95 ? -2.651 -2.400 17.830 1.00 94.88 95 ALA A N 1
ATOM 718 C CA . ALA A 1 95 ? -2.502 -2.179 16.394 1.00 94.88 95 ALA A CA 1
ATOM 719 C C . ALA A 1 95 ? -2.510 -0.681 16.048 1.00 94.88 95 ALA A C 1
ATOM 721 O O . ALA A 1 95 ? -1.689 -0.231 15.258 1.00 94.88 95 ALA A O 1
ATOM 722 N N . LYS A 1 96 ? -3.367 0.122 16.695 1.00 95.44 96 LYS A N 1
ATOM 723 C CA . LYS A 1 96 ? -3.344 1.586 16.551 1.00 95.44 96 LYS A CA 1
ATOM 724 C C . LYS A 1 96 ? -2.007 2.182 16.975 1.00 95.44 96 LYS A C 1
ATOM 726 O O . LYS A 1 96 ? -1.469 2.992 16.233 1.00 95.44 96 LYS A O 1
ATOM 731 N N . ALA A 1 97 ? -1.460 1.772 18.119 1.00 96.06 97 ALA A N 1
ATOM 732 C CA . ALA A 1 97 ? -0.149 2.231 18.574 1.00 96.06 97 ALA A CA 1
ATOM 733 C C . ALA A 1 97 ? 0.957 1.855 17.577 1.00 96.06 97 ALA A C 1
ATOM 735 O O . ALA A 1 97 ? 1.805 2.686 17.264 1.00 96.06 97 ALA A O 1
ATOM 736 N N . TRP A 1 98 ? 0.903 0.644 17.014 1.00 94.75 98 TRP A N 1
ATOM 737 C CA . TRP A 1 98 ? 1.811 0.233 15.947 1.00 94.75 98 TRP A CA 1
ATOM 738 C C . TRP A 1 98 ? 1.667 1.121 14.696 1.00 94.75 98 TRP A C 1
ATOM 740 O O . TRP A 1 98 ? 2.684 1.605 14.204 1.00 94.75 98 TRP A O 1
ATOM 750 N N . LEU A 1 99 ? 0.441 1.416 14.240 1.00 93.00 99 LEU A N 1
ATOM 751 C CA . LEU A 1 99 ? 0.148 2.261 13.065 1.00 93.00 99 LEU A CA 1
ATOM 752 C C . LEU A 1 99 ? 0.585 3.729 13.208 1.00 93.00 99 LEU A C 1
ATOM 754 O O . LEU A 1 99 ? 0.748 4.407 12.199 1.00 93.00 99 LEU A O 1
ATOM 758 N N . GLN A 1 100 ? 0.737 4.247 14.431 1.00 92.94 100 GLN A N 1
ATOM 759 C CA . GLN A 1 100 ? 1.184 5.632 14.658 1.00 92.94 100 GLN A CA 1
ATOM 760 C C . GLN A 1 100 ? 2.693 5.828 14.455 1.00 92.94 100 GLN A C 1
ATOM 762 O O . GLN A 1 100 ? 3.166 6.962 14.456 1.00 92.94 100 GLN A O 1
ATOM 767 N N . VAL A 1 101 ? 3.456 4.748 14.288 1.00 93.94 101 VAL A N 1
ATOM 768 C CA . VAL A 1 101 ? 4.898 4.812 14.047 1.00 93.94 101 VAL A CA 1
ATOM 769 C C . VAL A 1 101 ? 5.155 4.665 12.553 1.00 93.94 101 VAL A C 1
ATOM 771 O O . VAL A 1 101 ? 4.814 3.639 11.964 1.00 93.94 101 VAL A O 1
ATOM 774 N N . ALA A 1 102 ? 5.772 5.682 11.950 1.00 90.81 102 ALA A N 1
ATOM 775 C CA . ALA A 1 102 ? 6.204 5.621 10.560 1.00 90.81 102 ALA A CA 1
ATOM 776 C C . ALA A 1 102 ? 7.266 4.527 10.380 1.00 90.81 102 ALA A C 1
ATOM 778 O O . ALA A 1 102 ? 8.172 4.373 11.201 1.00 90.81 102 ALA A O 1
ATOM 779 N N . ARG A 1 103 ? 7.136 3.757 9.301 1.00 91.31 103 ARG A N 1
ATOM 780 C CA . ARG A 1 103 ? 8.051 2.678 8.922 1.00 91.31 103 ARG A CA 1
ATOM 781 C C . ARG A 1 103 ? 8.234 2.684 7.410 1.00 91.31 103 ARG A C 1
ATOM 783 O O . ARG A 1 103 ? 7.319 3.126 6.706 1.00 91.31 103 ARG A O 1
ATOM 790 N N . PRO A 1 104 ? 9.351 2.136 6.905 1.00 91.25 104 PRO A N 1
ATOM 791 C CA . PRO A 1 104 ? 9.472 1.813 5.494 1.00 91.25 104 PRO A CA 1
ATOM 792 C C . PRO A 1 104 ? 8.249 1.022 5.020 1.00 91.25 104 PRO A C 1
ATOM 794 O O . PRO A 1 104 ? 7.824 0.054 5.657 1.00 91.25 104 PRO A O 1
ATOM 797 N N . THR A 1 105 ? 7.658 1.497 3.933 1.00 89.75 105 THR A N 1
ATOM 798 C CA . THR A 1 105 ? 6.507 0.875 3.277 1.00 89.75 105 THR A CA 1
ATOM 799 C C . THR A 1 105 ? 6.885 0.611 1.839 1.00 89.75 105 THR A C 1
ATOM 801 O O . THR A 1 105 ? 7.519 1.461 1.204 1.00 89.75 105 THR A O 1
ATOM 804 N N . ARG A 1 106 ? 6.507 -0.561 1.336 1.00 88.94 106 ARG A N 1
ATOM 805 C CA . ARG A 1 106 ? 6.724 -0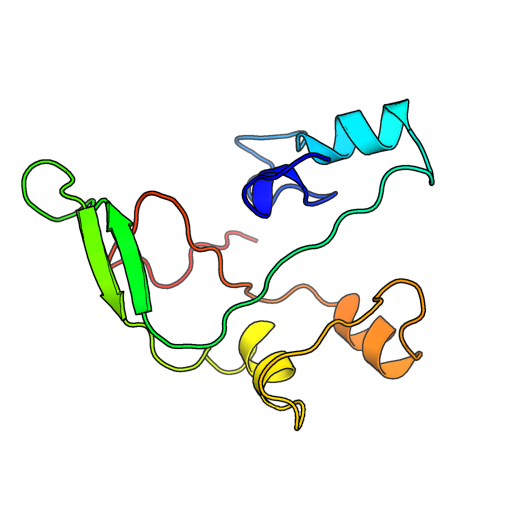.889 -0.066 1.00 88.94 106 ARG A CA 1
ATOM 806 C C . ARG A 1 106 ? 5.838 -0.057 -0.977 1.00 88.94 106 ARG A C 1
ATOM 808 O O . ARG A 1 106 ? 4.631 0.002 -0.776 1.00 88.94 106 ARG A O 1
ATOM 815 N N . ASP A 1 107 ? 6.449 0.507 -2.011 1.00 87.19 107 ASP A N 1
ATOM 816 C CA . ASP A 1 107 ? 5.746 1.226 -3.062 1.00 87.19 107 ASP A CA 1
ATOM 817 C C . ASP A 1 107 ? 6.199 0.694 -4.423 1.00 87.19 107 ASP A C 1
ATOM 819 O O . ASP A 1 107 ? 7.382 0.761 -4.765 1.00 87.19 107 ASP A O 1
ATOM 823 N N . ILE A 1 108 ? 5.277 0.071 -5.159 1.00 87.12 108 ILE A N 1
ATOM 824 C CA . ILE A 1 108 ? 5.560 -0.585 -6.440 1.00 87.12 108 ILE A CA 1
ATOM 825 C C . ILE A 1 108 ? 4.884 0.225 -7.539 1.00 87.12 108 ILE A C 1
ATOM 827 O O . ILE A 1 108 ? 3.684 0.109 -7.785 1.00 87.12 108 ILE A O 1
ATOM 831 N N . LEU A 1 109 ? 5.694 1.049 -8.196 1.00 84.25 109 LEU A N 1
ATOM 832 C CA . LEU A 1 109 ? 5.268 1.958 -9.249 1.00 84.25 109 LEU A CA 1
ATOM 833 C C . LEU A 1 109 ? 5.314 1.295 -10.631 1.00 84.25 109 LEU A C 1
ATOM 835 O O . LEU A 1 109 ? 5.838 0.199 -10.825 1.00 84.25 109 LEU A O 1
ATOM 839 N N . LEU A 1 110 ? 4.802 2.024 -11.627 1.00 86.31 110 LEU A N 1
ATOM 840 C CA . LEU A 1 110 ? 4.900 1.650 -13.040 1.00 86.31 110 LEU A CA 1
ATOM 841 C C . LEU A 1 110 ? 6.349 1.404 -13.485 1.00 86.31 110 LEU A C 1
ATOM 843 O O . LEU A 1 110 ? 6.575 0.603 -14.387 1.00 86.31 110 LEU A O 1
ATOM 847 N N . ALA A 1 111 ? 7.307 2.120 -12.908 1.00 85.81 111 ALA A N 1
ATOM 848 C CA . ALA A 1 111 ? 8.719 2.042 -13.236 1.00 85.81 111 ALA A CA 1
ATOM 849 C C . ALA A 1 111 ? 9.484 1.498 -12.025 1.00 85.81 111 ALA A C 1
ATOM 851 O O . ALA A 1 111 ? 9.256 1.956 -10.904 1.00 85.81 111 ALA A O 1
ATOM 852 N N . TYR A 1 112 ? 10.360 0.519 -12.248 1.00 82.44 112 TYR A N 1
ATOM 853 C CA . TYR A 1 112 ? 11.089 -0.158 -11.180 1.00 82.44 112 TYR A CA 1
ATOM 854 C C . TYR A 1 112 ? 12.592 -0.162 -11.455 1.00 82.44 112 TYR A C 1
ATOM 856 O O . TYR A 1 112 ? 13.035 -0.488 -12.557 1.00 82.44 112 TYR A O 1
ATOM 864 N N . VAL A 1 113 ? 13.353 0.196 -10.422 1.00 77.06 113 VAL A N 1
ATOM 865 C CA . VAL A 1 113 ? 14.812 0.330 -10.441 1.00 77.06 113 VAL A CA 1
ATOM 866 C C . VAL A 1 113 ? 15.397 -0.826 -9.632 1.00 77.06 113 VAL A C 1
ATOM 868 O O . VAL A 1 113 ? 15.100 -0.939 -8.441 1.00 77.06 113 VAL A O 1
ATOM 871 N N . HIS A 1 114 ? 16.248 -1.667 -10.226 1.00 65.00 114 HIS A N 1
ATOM 872 C CA . HIS A 1 114 ? 16.837 -2.804 -9.503 1.00 65.00 114 HIS A CA 1
ATOM 873 C C . HIS A 1 114 ? 17.791 -2.357 -8.385 1.00 65.00 114 HIS A C 1
ATOM 875 O O . HIS A 1 114 ? 17.949 -3.055 -7.382 1.00 65.00 114 HIS A O 1
ATOM 881 N N . SER A 1 115 ? 18.431 -1.198 -8.560 1.00 49.91 115 SER A N 1
ATOM 882 C CA . SER A 1 115 ? 19.417 -0.648 -7.625 1.00 49.91 115 SER A CA 1
ATOM 883 C C . SER A 1 115 ? 18.823 0.170 -6.469 1.00 49.91 115 SER A C 1
ATOM 885 O O . SER A 1 115 ? 19.531 0.455 -5.499 1.00 49.91 115 SER A O 1
ATOM 887 N N . CYS A 1 116 ? 17.531 0.524 -6.501 1.00 43.72 116 CYS A N 1
ATOM 888 C CA . CYS A 1 116 ? 16.947 1.393 -5.480 1.00 43.72 116 CYS A CA 1
ATOM 889 C C . CYS A 1 116 ? 16.433 0.596 -4.273 1.00 43.72 116 CYS A C 1
ATOM 891 O O . CYS A 1 116 ? 15.261 0.234 -4.150 1.00 43.72 116 CYS A O 1
ATOM 893 N N . ARG A 1 117 ? 17.346 0.347 -3.334 1.00 42.25 117 ARG A N 1
ATOM 894 C CA . ARG A 1 117 ? 17.036 -0.121 -1.982 1.00 42.25 117 ARG A CA 1
ATOM 895 C C . ARG A 1 117 ? 16.500 1.057 -1.160 1.00 42.25 117 ARG A C 1
ATOM 897 O O . ARG A 1 117 ? 17.259 1.688 -0.443 1.00 42.25 117 ARG A O 1
ATOM 904 N N . TRP A 1 118 ? 15.197 1.316 -1.272 1.00 40.66 118 TRP A N 1
ATOM 905 C CA . TRP A 1 118 ? 14.408 2.183 -0.381 1.00 40.66 118 TRP A CA 1
ATOM 906 C C . TRP A 1 118 ? 14.919 3.628 -0.242 1.00 40.66 118 TRP A C 1
ATOM 908 O O . TRP A 1 118 ? 15.648 3.949 0.693 1.00 40.66 118 TRP A O 1
ATOM 918 N N . LEU A 1 119 ? 14.462 4.536 -1.107 1.00 31.30 119 LEU A N 1
ATOM 919 C CA . LEU A 1 119 ? 14.523 5.966 -0.800 1.00 31.30 119 LEU A CA 1
ATOM 920 C C . LEU A 1 119 ? 13.361 6.331 0.133 1.00 31.30 119 LEU A C 1
ATOM 922 O O . LEU A 1 119 ? 12.219 6.452 -0.296 1.00 31.30 119 LEU A O 1
ATOM 926 N N . TRP A 1 120 ? 13.679 6.503 1.414 1.00 33.62 120 TRP A N 1
ATOM 927 C CA . TRP A 1 120 ? 12.980 7.439 2.290 1.00 33.62 120 TRP A CA 1
ATOM 928 C C . TRP A 1 120 ? 14.022 8.439 2.784 1.00 33.62 120 TRP A C 1
ATOM 930 O O . TRP A 1 120 ? 14.993 8.051 3.433 1.00 33.62 120 TRP A O 1
ATOM 940 N N . THR A 1 121 ? 13.832 9.716 2.469 1.00 26.77 121 THR A N 1
ATOM 941 C CA . THR A 1 121 ? 14.451 10.812 3.216 1.00 26.77 121 THR A CA 1
ATOM 942 C C . THR A 1 121 ? 13.497 11.227 4.329 1.00 26.77 121 THR A C 1
ATOM 944 O O . THR A 1 121 ? 12.294 11.347 4.093 1.00 26.77 121 THR A O 1
ATOM 947 N N . SER A 1 122 ? 14.067 11.357 5.528 1.00 32.12 122 SER A N 1
ATOM 948 C CA . SER A 1 122 ? 13.449 11.775 6.790 1.00 32.12 122 SER A CA 1
ATOM 949 C C . SER A 1 122 ? 12.617 13.051 6.711 1.00 32.12 122 SER A C 1
ATOM 951 O O . SER A 1 122 ? 12.957 13.927 5.886 1.00 32.12 122 SER A O 1
#

Secondary structure (DSSP, 8-state):
-----HHHH-SS-S-TTT-SS-HHHHHHHHHGGG---------SEEEEEEESSSGGG-EEEEEE-SPPTTSHHHHHTTSS-SS----GGG--HHHHHHHTS--------SEE-TT-------

Foldseek 3Di:
DDDDFLQQQDQDHLCCPVPVGHVNVVVCVVQPPNRDGFHDADFWAKDWAQEPPDPPSDIDIDTDHGDDPFEPRNVVVPPPDPDDGDDLVPDDPVVVVVVVDDTHGDGDDNYDYPPDPDDDDD

Radius of gyration: 15.96 Å; chains: 1; bounding box: 37×35×45 Å

Sequence (122 aa):
MLSAHNGHIAIKTTMPADDPKAQAEFLRDALGKRYVSVGLSFDHGSFNARDTEGPAGAMRTFAVGPAALGNNEHSLDRVPYRDYLIDLRTAPRAAKAWLQVARPTRDILLAYVHSCRWLWTS